Protein AF-A0AAW5N4M6-F1 (afdb_monomer_lite)

InterPro domains:
  IPR001761 Periplasmic binding protein/LacI sugar binding domain [PF00532] (2-70)
  IPR028082 Periplasmic binding protein-like I [SSF53822] (1-77)

Sequence (80 aa):
RTILVIVPDICDPFFSEIIRGIEVTAANHGYLVLIGDCAHQNQQEKTFIDLIITKQIDGMLLLGSRLPFDASIEEQRNLP

Structure (mmCIF, N/CA/C/O backbone):
data_AF-A0AAW5N4M6-F1
#
_entry.id   AF-A0AAW5N4M6-F1
#
loop_
_atom_site.group_PDB
_atom_site.id
_atom_site.type_symbol
_atom_site.label_atom_id
_atom_site.label_alt_id
_atom_site.label_comp_id
_atom_site.label_asym_id
_atom_sit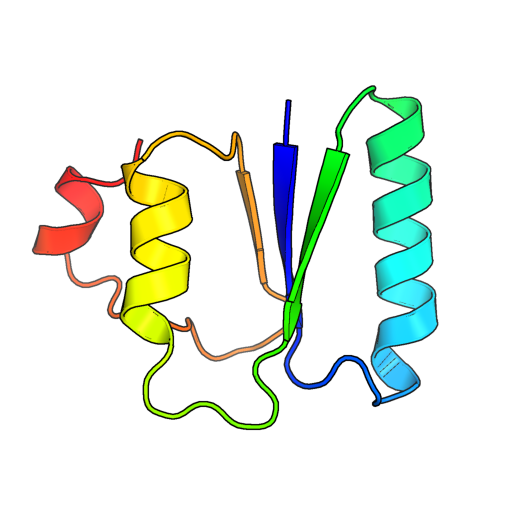e.label_entity_id
_atom_site.label_seq_id
_atom_site.pdbx_PDB_ins_code
_atom_site.Cartn_x
_atom_site.Cartn_y
_atom_site.Cartn_z
_atom_site.occupancy
_atom_site.B_iso_or_equiv
_atom_site.auth_seq_id
_atom_site.auth_comp_id
_atom_site.auth_asym_id
_atom_site.auth_atom_id
_atom_site.pdbx_PDB_model_num
ATOM 1 N N . ARG A 1 1 ? -9.289 2.596 11.338 1.00 89.25 1 ARG A N 1
ATOM 2 C CA . ARG A 1 1 ? -7.857 2.242 11.340 1.00 89.25 1 ARG A CA 1
ATOM 3 C C . ARG A 1 1 ? -7.338 2.456 9.936 1.00 89.25 1 ARG A C 1
ATOM 5 O O . ARG A 1 1 ? -8.082 2.180 9.001 1.00 89.25 1 ARG A O 1
ATOM 12 N N . THR A 1 2 ? -6.131 2.968 9.785 1.00 91.31 2 THR A N 1
ATOM 13 C CA . THR A 1 2 ? -5.590 3.398 8.495 1.00 91.31 2 THR A CA 1
ATOM 14 C C . THR A 1 2 ? -4.246 2.733 8.267 1.00 91.31 2 THR A C 1
ATOM 16 O O . THR A 1 2 ? -3.420 2.701 9.174 1.00 91.31 2 THR A O 1
ATOM 19 N N . ILE A 1 3 ? -4.021 2.211 7.067 1.00 93.12 3 ILE A N 1
ATOM 20 C CA . ILE A 1 3 ? -2.709 1.733 6.634 1.00 93.12 3 ILE A CA 1
ATOM 21 C C . ILE A 1 3 ? -2.178 2.624 5.515 1.00 93.12 3 ILE A C 1
ATOM 23 O O . ILE A 1 3 ? -2.924 3.020 4.618 1.00 93.12 3 ILE A O 1
ATOM 27 N N . LEU A 1 4 ? -0.887 2.937 5.572 1.00 90.69 4 LEU A N 1
ATOM 28 C CA . LEU A 1 4 ? -0.174 3.623 4.499 1.00 90.69 4 LEU A CA 1
ATOM 29 C C . LEU A 1 4 ? 0.474 2.589 3.577 1.00 90.69 4 LEU A C 1
ATOM 31 O O . LEU A 1 4 ? 1.244 1.751 4.037 1.00 90.69 4 LEU A O 1
ATOM 35 N N . VAL A 1 5 ? 0.197 2.666 2.282 1.00 92.00 5 VAL A N 1
ATOM 36 C CA . VAL A 1 5 ? 0.861 1.875 1.245 1.00 92.00 5 VAL A CA 1
ATOM 37 C C . VAL A 1 5 ? 1.771 2.802 0.459 1.00 92.00 5 VAL A C 1
ATOM 39 O O . VAL A 1 5 ? 1.300 3.735 -0.184 1.00 92.00 5 VAL A O 1
ATOM 42 N N . ILE A 1 6 ? 3.073 2.552 0.512 1.00 88.56 6 ILE A N 1
ATOM 43 C CA . ILE A 1 6 ? 4.076 3.332 -0.208 1.00 88.56 6 ILE A CA 1
ATOM 44 C C . ILE A 1 6 ? 4.432 2.598 -1.496 1.00 88.56 6 ILE A C 1
ATOM 46 O O . ILE A 1 6 ? 4.830 1.430 -1.452 1.00 88.56 6 ILE A O 1
ATOM 50 N N . VAL A 1 7 ? 4.294 3.282 -2.630 1.00 89.56 7 VAL A N 1
ATOM 51 C CA . VAL A 1 7 ? 4.520 2.734 -3.970 1.00 89.56 7 VAL A CA 1
ATOM 52 C C . VAL A 1 7 ? 5.584 3.544 -4.718 1.00 89.56 7 VAL A C 1
ATOM 54 O O . VAL A 1 7 ? 5.600 4.768 -4.598 1.00 89.56 7 VAL A O 1
ATOM 57 N N . PRO A 1 8 ? 6.481 2.902 -5.490 1.00 86.06 8 PRO A N 1
ATOM 58 C CA . PRO A 1 8 ? 7.529 3.600 -6.229 1.00 86.06 8 PRO A CA 1
ATOM 59 C C . PRO A 1 8 ? 6.984 4.559 -7.281 1.00 86.06 8 PRO A C 1
ATOM 61 O O . PRO A 1 8 ? 7.512 5.652 -7.407 1.00 86.06 8 PRO A O 1
ATOM 64 N N . ASP A 1 9 ? 5.955 4.137 -8.014 1.00 87.62 9 ASP A N 1
ATOM 65 C CA . ASP A 1 9 ? 5.226 4.947 -8.984 1.00 87.62 9 ASP A CA 1
ATOM 66 C C . ASP A 1 9 ? 3.806 4.391 -9.104 1.00 87.62 9 ASP A C 1
ATOM 68 O O . ASP A 1 9 ? 3.617 3.228 -9.466 1.00 87.62 9 ASP A O 1
ATOM 72 N N . ILE A 1 10 ? 2.796 5.199 -8.778 1.00 89.44 10 ILE A N 1
ATOM 73 C CA . ILE A 1 10 ? 1.392 4.771 -8.885 1.00 89.44 10 ILE A CA 1
ATOM 74 C C . ILE A 1 10 ? 0.934 4.625 -10.345 1.00 89.44 10 ILE A C 1
ATOM 76 O O . ILE A 1 10 ? -0.050 3.938 -10.622 1.00 89.44 10 ILE A O 1
ATOM 80 N N . CYS A 1 11 ? 1.640 5.258 -11.284 1.00 90.69 11 CYS A N 1
ATOM 81 C CA . CYS A 1 11 ? 1.359 5.171 -12.711 1.00 90.69 11 CYS A CA 1
ATOM 82 C C . CYS A 1 11 ? 1.915 3.890 -13.340 1.00 90.69 11 CYS A C 1
ATOM 84 O O . CYS A 1 11 ? 1.500 3.551 -14.450 1.00 90.69 11 CYS A O 1
ATOM 86 N N . ASP A 1 12 ? 2.821 3.174 -12.665 1.00 91.44 12 ASP A N 1
ATOM 87 C CA . ASP A 1 12 ? 3.350 1.904 -13.158 1.00 91.44 12 ASP A CA 1
ATOM 88 C C . ASP A 1 12 ? 2.283 0.793 -13.024 1.00 91.44 12 ASP A C 1
ATOM 90 O O . ASP A 1 12 ? 1.912 0.402 -11.907 1.00 91.44 12 ASP A O 1
ATOM 94 N N . PRO A 1 13 ? 1.789 0.227 -14.148 1.00 92.81 13 PRO A N 1
ATOM 95 C CA . PRO A 1 13 ? 0.764 -0.812 -14.131 1.00 92.81 13 PRO A CA 1
ATOM 96 C C . PRO A 1 13 ? 1.162 -2.068 -13.354 1.00 92.81 13 PRO A C 1
ATOM 98 O O . PRO A 1 13 ? 0.271 -2.798 -12.915 1.00 92.81 13 PRO A O 1
ATOM 101 N N . PHE A 1 14 ? 2.460 -2.319 -13.148 1.00 92.88 14 PHE A N 1
ATOM 102 C CA . PHE A 1 14 ? 2.952 -3.422 -12.325 1.00 92.88 14 PHE A CA 1
ATOM 103 C C . PHE A 1 14 ? 2.324 -3.430 -10.920 1.00 92.88 14 PHE A C 1
ATOM 105 O O . PHE A 1 14 ? 1.991 -4.497 -10.400 1.00 92.88 14 PHE A O 1
ATOM 112 N N . PHE A 1 15 ? 2.089 -2.255 -10.320 1.00 92.62 15 PHE A N 1
ATOM 113 C CA . PHE A 1 15 ? 1.533 -2.153 -8.966 1.00 92.62 15 PHE A CA 1
ATOM 114 C C . PHE A 1 15 ? 0.003 -2.177 -8.914 1.00 92.62 15 PHE A C 1
ATOM 116 O O . PHE A 1 15 ? -0.557 -2.384 -7.839 1.00 92.62 15 PHE A O 1
ATOM 123 N N . SER A 1 16 ? -0.689 -2.007 -10.042 1.00 93.06 16 SER A N 1
ATOM 124 C CA . SER A 1 16 ? -2.152 -1.853 -10.077 1.00 93.06 16 SER A CA 1
ATOM 125 C C . SER A 1 16 ? -2.908 -3.027 -9.434 1.00 93.06 16 SER A C 1
ATOM 127 O O . SER A 1 16 ? -3.771 -2.831 -8.576 1.00 93.06 16 SER A O 1
ATOM 129 N N . GLU A 1 17 ? -2.543 -4.260 -9.788 1.00 95.62 17 GLU A N 1
ATOM 130 C CA . GLU A 1 17 ? -3.137 -5.484 -9.238 1.00 95.62 17 GLU A CA 1
ATOM 131 C C . GLU A 1 17 ? -2.820 -5.655 -7.746 1.00 95.62 17 GLU A C 1
ATOM 133 O O . GLU A 1 17 ? -3.675 -6.089 -6.970 1.00 95.62 17 GLU A O 1
ATOM 138 N N . ILE A 1 18 ? -1.609 -5.268 -7.331 1.00 95.75 18 ILE A N 1
ATOM 139 C CA . ILE A 1 18 ? -1.164 -5.338 -5.936 1.00 95.75 18 ILE A CA 1
ATOM 140 C C . ILE A 1 18 ? -1.975 -4.355 -5.085 1.00 95.75 18 ILE A C 1
ATOM 142 O O . ILE A 1 18 ? -2.535 -4.749 -4.063 1.00 95.75 18 ILE A O 1
ATOM 146 N N . ILE A 1 19 ? -2.095 -3.101 -5.533 1.00 95.19 19 ILE A N 1
ATOM 147 C CA . ILE A 1 19 ? -2.880 -2.054 -4.866 1.00 95.19 19 ILE A CA 1
ATOM 148 C C . ILE A 1 19 ? -4.337 -2.496 -4.728 1.00 95.19 19 ILE A C 1
ATOM 150 O O . ILE A 1 19 ? -4.890 -2.416 -3.632 1.00 95.19 19 ILE A O 1
ATOM 154 N N . ARG A 1 20 ? -4.939 -3.043 -5.793 1.00 96.19 20 ARG A N 1
ATOM 155 C CA . ARG A 1 20 ? -6.314 -3.558 -5.738 1.00 96.19 20 ARG A CA 1
ATOM 156 C C . ARG A 1 20 ? -6.465 -4.684 -4.713 1.00 96.19 20 ARG A C 1
ATOM 158 O O . ARG A 1 20 ? -7.433 -4.703 -3.956 1.00 96.19 20 ARG A O 1
ATOM 165 N N . GLY A 1 21 ? -5.513 -5.616 -4.662 1.00 97.62 21 GLY A N 1
ATOM 166 C CA . GLY A 1 21 ? -5.511 -6.694 -3.671 1.00 97.62 21 GLY A CA 1
ATOM 167 C C . GLY A 1 21 ? -5.436 -6.177 -2.231 1.00 97.62 21 GLY A C 1
ATOM 168 O O . GLY A 1 21 ? -6.162 -6.664 -1.359 1.00 97.62 21 GLY A O 1
ATOM 169 N N . ILE A 1 22 ? -4.603 -5.160 -1.992 1.00 97.00 22 ILE A N 1
ATOM 170 C CA . ILE A 1 22 ? -4.483 -4.501 -0.688 1.00 97.00 22 ILE A CA 1
ATOM 171 C C . ILE A 1 22 ? -5.788 -3.798 -0.320 1.00 97.00 22 ILE A C 1
ATOM 173 O O . ILE A 1 22 ? -6.292 -4.019 0.777 1.00 97.00 22 ILE A O 1
ATOM 177 N N . GLU A 1 23 ? -6.356 -3.001 -1.226 1.00 96.38 23 GLU A N 1
ATOM 178 C CA . GLU A 1 23 ? -7.594 -2.252 -0.998 1.00 96.38 23 GLU A CA 1
ATOM 179 C C . GLU A 1 23 ? -8.757 -3.180 -0.632 1.00 96.38 23 GLU A C 1
ATOM 181 O O . GLU A 1 23 ? -9.381 -3.004 0.414 1.00 96.38 23 GLU A O 1
ATOM 186 N N . VAL A 1 24 ? -9.005 -4.215 -1.442 1.00 98.06 24 VAL A N 1
ATOM 187 C CA . VAL A 1 24 ? -10.086 -5.184 -1.201 1.00 98.06 24 VAL A CA 1
ATOM 188 C C . VAL A 1 24 ? -9.904 -5.872 0.153 1.00 98.06 24 VAL A C 1
ATOM 190 O O . VAL A 1 24 ? -10.854 -6.010 0.925 1.00 98.06 24 VAL A O 1
ATOM 193 N N . THR A 1 25 ? -8.676 -6.283 0.473 1.00 98.00 25 THR A N 1
ATOM 194 C CA . THR A 1 25 ? -8.385 -6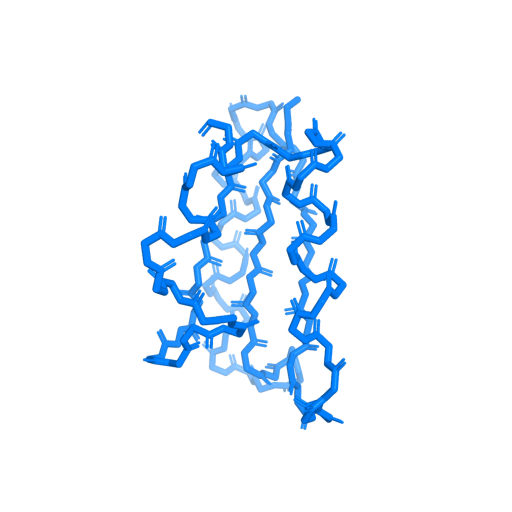.966 1.739 1.00 98.00 25 THR A CA 1
ATOM 195 C C . THR A 1 25 ? -8.541 -6.025 2.930 1.00 98.00 25 THR A C 1
ATOM 197 O O . THR A 1 25 ? -9.160 -6.401 3.924 1.00 98.00 25 THR A O 1
ATOM 200 N N . ALA A 1 26 ? -8.026 -4.800 2.840 1.00 96.75 26 ALA A N 1
ATOM 201 C CA . ALA A 1 26 ? -8.125 -3.792 3.888 1.00 96.75 26 ALA A CA 1
ATOM 202 C C . ALA A 1 26 ? -9.586 -3.404 4.155 1.00 96.75 26 ALA A C 1
ATOM 204 O O . ALA A 1 26 ? -10.012 -3.390 5.313 1.00 96.75 26 ALA A O 1
ATOM 205 N N . ALA A 1 27 ? -10.372 -3.191 3.097 1.00 96.69 27 ALA A N 1
ATOM 206 C CA . ALA A 1 27 ? -11.792 -2.873 3.189 1.00 96.69 27 ALA A CA 1
ATOM 207 C C . ALA A 1 27 ? -12.578 -3.977 3.914 1.00 96.69 27 ALA A C 1
ATOM 209 O O . ALA A 1 27 ? -13.350 -3.681 4.827 1.00 96.69 27 ALA A O 1
ATOM 210 N N . ASN A 1 28 ? -12.308 -5.251 3.600 1.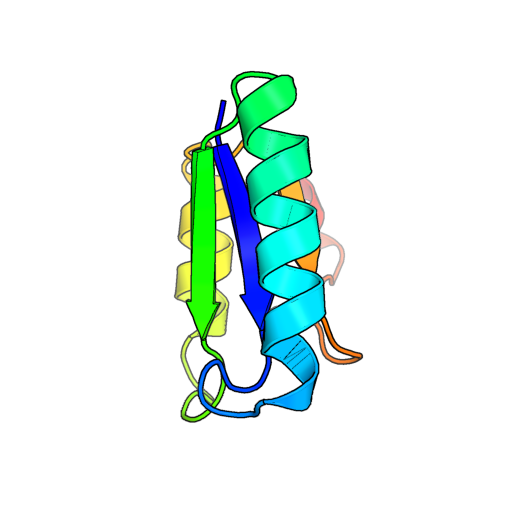00 98.00 28 ASN A N 1
ATOM 211 C CA . ASN A 1 28 ? -12.927 -6.399 4.277 1.00 98.00 28 ASN A CA 1
ATOM 212 C C . ASN A 1 28 ? -12.637 -6.451 5.789 1.00 98.00 28 ASN A C 1
ATOM 214 O O . ASN A 1 28 ? -13.388 -7.073 6.537 1.00 98.00 28 ASN A O 1
ATOM 218 N N . HIS A 1 29 ? -11.572 -5.789 6.247 1.00 96.94 29 HIS A N 1
ATOM 219 C CA . HIS A 1 29 ? -11.184 -5.710 7.657 1.00 96.94 29 HIS A CA 1
ATOM 220 C C . HIS A 1 29 ? -11.476 -4.336 8.292 1.00 96.94 29 HIS A C 1
ATOM 222 O O . HIS A 1 29 ? -11.092 -4.100 9.438 1.00 96.94 29 HIS A O 1
ATOM 228 N N . GLY A 1 30 ? -12.146 -3.421 7.579 1.00 96.06 30 GLY A N 1
ATOM 229 C CA . GLY A 1 30 ? -12.486 -2.085 8.082 1.00 96.06 30 GLY A CA 1
ATOM 230 C C . GLY A 1 30 ? -11.303 -1.111 8.162 1.00 96.06 30 GLY A C 1
ATOM 231 O O . GLY A 1 30 ? -11.316 -0.191 8.987 1.00 96.06 30 GLY A O 1
ATOM 232 N N . TYR A 1 31 ? -10.272 -1.315 7.338 1.00 95.75 31 TYR A N 1
ATOM 233 C CA . TYR A 1 31 ? -9.125 -0.416 7.224 1.00 95.75 31 TYR A CA 1
ATOM 234 C C . TYR A 1 31 ? -9.272 0.533 6.032 1.00 95.75 31 TYR A C 1
ATOM 236 O O . TYR A 1 31 ? -9.685 0.129 4.948 1.00 95.75 31 TYR A O 1
ATOM 244 N N . LEU A 1 32 ? -8.883 1.792 6.236 1.00 93.94 32 LEU A N 1
ATOM 245 C CA . LEU A 1 32 ? -8.682 2.768 5.166 1.00 93.94 32 LEU A CA 1
ATOM 246 C C . LEU A 1 32 ? -7.268 2.617 4.601 1.00 93.94 32 LEU A C 1
ATOM 248 O O . LEU A 1 32 ? -6.316 2.440 5.364 1.00 93.94 32 LEU A O 1
ATOM 252 N N . VAL A 1 33 ? -7.131 2.719 3.281 1.00 93.62 33 VAL A N 1
ATOM 253 C CA . VAL A 1 33 ? -5.835 2.683 2.593 1.00 93.62 33 VAL A CA 1
ATOM 254 C C . VAL A 1 33 ? -5.472 4.088 2.132 1.00 93.62 33 VAL A C 1
ATOM 256 O O . VAL A 1 33 ? -6.217 4.707 1.376 1.00 93.62 33 VAL A O 1
ATOM 259 N N . LEU A 1 34 ? -4.322 4.583 2.582 1.00 91.00 34 LEU A N 1
ATOM 260 C CA . LEU A 1 34 ? -3.692 5.800 2.075 1.00 91.00 34 LEU A CA 1
ATOM 261 C C . LEU A 1 34 ? -2.533 5.393 1.162 1.00 91.00 34 LEU A C 1
ATOM 263 O O . LEU A 1 34 ? -1.720 4.565 1.563 1.00 91.00 34 LEU A O 1
ATOM 267 N N . ILE A 1 35 ? -2.443 5.956 -0.044 1.00 89.50 35 ILE A N 1
ATOM 268 C CA . ILE A 1 35 ? -1.363 5.642 -0.991 1.00 89.50 35 ILE A CA 1
ATOM 269 C C . ILE A 1 35 ? -0.357 6.794 -1.022 1.00 89.50 35 ILE A C 1
ATOM 271 O O . ILE A 1 35 ? -0.735 7.943 -1.243 1.00 89.50 35 ILE A O 1
ATOM 275 N N . GLY A 1 36 ? 0.918 6.475 -0.805 1.00 85.75 36 GLY A N 1
ATOM 276 C CA . GLY A 1 36 ? 2.050 7.381 -0.972 1.00 85.75 36 GLY A CA 1
ATOM 277 C C . GLY A 1 36 ? 2.836 7.037 -2.231 1.00 85.75 36 GLY A C 1
ATOM 278 O O . GLY A 1 36 ? 3.417 5.960 -2.301 1.00 85.75 36 GLY A O 1
ATOM 279 N N . ASP A 1 37 ? 2.851 7.938 -3.209 1.00 86.38 37 ASP A N 1
ATOM 280 C CA . ASP A 1 37 ? 3.593 7.790 -4.466 1.00 86.38 37 ASP A CA 1
ATOM 281 C C . ASP A 1 37 ? 4.998 8.412 -4.362 1.00 86.38 37 ASP A C 1
ATOM 283 O O . ASP A 1 37 ? 5.141 9.590 -4.024 1.00 86.38 37 ASP A O 1
ATOM 287 N N . CYS A 1 38 ? 6.036 7.625 -4.657 1.00 79.88 38 CYS A N 1
ATOM 288 C CA . CYS A 1 38 ? 7.439 8.025 -4.557 1.00 79.88 38 CYS A CA 1
ATOM 289 C C . CYS A 1 38 ? 8.089 8.452 -5.885 1.00 79.88 38 CYS A C 1
ATOM 291 O O . CYS A 1 38 ? 9.269 8.814 -5.865 1.00 79.88 38 CYS A O 1
ATOM 293 N N . ALA A 1 39 ? 7.367 8.470 -7.014 1.00 77.31 39 ALA A N 1
ATOM 294 C CA . ALA A 1 39 ? 7.963 8.584 -8.355 1.00 77.31 39 ALA A CA 1
ATOM 295 C C . ALA A 1 39 ? 8.839 9.833 -8.572 1.00 77.31 39 ALA A C 1
ATOM 297 O O . ALA A 1 39 ? 9.719 9.847 -9.431 1.00 77.31 39 ALA A O 1
ATOM 298 N N . HIS A 1 40 ? 8.630 10.889 -7.780 1.00 64.12 40 HIS A N 1
ATOM 299 C CA . HIS A 1 40 ? 9.219 12.211 -8.016 1.00 64.12 40 HIS A CA 1
ATOM 300 C C . HIS A 1 40 ? 10.029 12.772 -6.837 1.00 64.12 40 HIS A C 1
ATOM 302 O O . HIS A 1 40 ? 10.228 13.985 -6.755 1.00 64.12 40 HIS A O 1
ATOM 308 N N . GLN A 1 41 ? 10.442 11.943 -5.873 1.00 62.47 41 GLN A N 1
ATOM 309 C CA . GLN A 1 41 ? 10.699 12.461 -4.527 1.00 62.47 41 GLN A CA 1
ATOM 310 C C . GLN A 1 41 ? 12.028 12.018 -3.910 1.00 62.47 41 GLN A C 1
ATOM 312 O O . GLN A 1 41 ? 12.122 10.984 -3.263 1.00 62.47 41 GLN A O 1
ATOM 317 N N . ASN A 1 42 ? 13.033 12.894 -4.006 1.00 54.44 42 ASN A N 1
ATOM 318 C CA . ASN A 1 42 ? 14.237 12.850 -3.163 1.00 54.44 42 ASN A CA 1
ATOM 319 C C . ASN A 1 42 ? 14.038 13.561 -1.800 1.00 54.44 42 ASN A C 1
ATOM 321 O O . ASN A 1 42 ? 14.967 13.608 -1.003 1.00 54.44 42 ASN A O 1
ATOM 325 N N . GLN A 1 43 ? 12.861 14.154 -1.530 1.00 53.41 43 GLN A N 1
ATOM 326 C CA . GLN A 1 43 ? 12.634 15.061 -0.386 1.00 53.41 43 GLN A CA 1
ATOM 327 C C . GLN A 1 43 ? 11.406 14.709 0.491 1.00 53.41 43 GLN A C 1
ATOM 329 O O . GLN A 1 43 ? 11.124 15.435 1.443 1.00 53.41 43 GLN A O 1
ATOM 334 N N . GLN A 1 44 ? 10.667 13.626 0.205 1.00 60.56 44 GLN A N 1
ATOM 335 C CA . GLN A 1 44 ? 9.436 13.259 0.943 1.00 60.56 44 GLN A CA 1
ATOM 3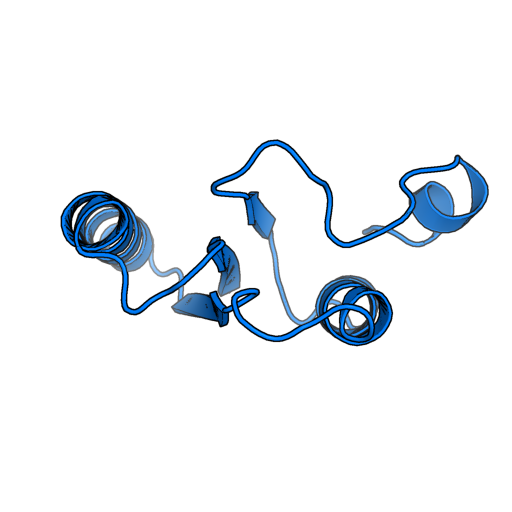36 C C . GLN A 1 44 ? 9.640 12.336 2.145 1.00 60.56 44 GLN A C 1
ATOM 338 O O . GLN A 1 44 ? 8.662 12.008 2.816 1.00 60.56 44 GLN A O 1
ATOM 343 N N . GLU A 1 45 ? 10.876 11.954 2.465 1.00 61.16 45 GLU A N 1
ATOM 344 C CA . GLU A 1 45 ? 11.135 11.022 3.568 1.00 61.16 45 GLU A CA 1
ATOM 345 C C . GLU A 1 45 ? 10.525 11.499 4.896 1.00 61.16 45 GLU A C 1
ATOM 347 O O . GLU A 1 45 ? 9.863 10.749 5.615 1.00 61.16 45 GLU A O 1
ATOM 352 N N . LYS A 1 46 ? 10.620 12.811 5.147 1.00 63.41 46 LYS A N 1
ATOM 353 C CA . LYS A 1 46 ? 10.025 13.453 6.324 1.00 63.41 46 LYS A CA 1
ATOM 354 C C . LYS A 1 46 ? 8.501 13.398 6.341 1.00 63.41 46 LYS A C 1
ATOM 356 O O . LYS A 1 46 ? 7.928 13.216 7.401 1.00 63.41 46 LYS A O 1
ATOM 361 N N . THR A 1 47 ? 7.831 13.509 5.194 1.00 70.44 47 THR A N 1
ATOM 362 C CA . THR A 1 47 ? 6.359 13.526 5.140 1.00 70.44 47 THR A CA 1
ATOM 363 C C . THR A 1 47 ? 5.762 12.169 5.511 1.00 70.44 47 THR A C 1
ATOM 365 O O . THR A 1 47 ? 4.752 12.116 6.211 1.00 70.44 47 THR A O 1
ATOM 368 N N . PHE A 1 48 ? 6.386 11.067 5.087 1.00 70.00 48 PHE A N 1
ATOM 369 C CA . PHE A 1 48 ? 5.933 9.728 5.474 1.00 70.00 48 PHE A CA 1
ATOM 370 C C . PHE A 1 48 ? 6.200 9.449 6.951 1.00 70.00 48 PHE A C 1
ATOM 372 O O . PHE A 1 48 ? 5.319 8.933 7.639 1.00 70.00 48 PHE A O 1
ATOM 379 N N . ILE A 1 49 ? 7.368 9.861 7.452 1.00 70.31 49 ILE A N 1
ATOM 380 C CA . ILE A 1 49 ? 7.666 9.827 8.884 1.00 70.31 49 ILE A CA 1
ATOM 381 C C . ILE A 1 49 ? 6.651 10.649 9.678 1.00 70.31 49 ILE A C 1
ATOM 383 O O . ILE A 1 49 ? 6.126 10.148 10.665 1.00 70.31 49 ILE A O 1
ATOM 387 N N . ASP A 1 50 ? 6.306 11.861 9.247 1.00 70.94 50 ASP A N 1
ATOM 388 C CA . ASP A 1 50 ? 5.346 12.711 9.954 1.00 70.94 50 ASP A CA 1
ATOM 389 C C . ASP A 1 50 ? 3.964 12.048 10.037 1.00 70.94 50 ASP A C 1
ATOM 391 O O . ASP A 1 50 ? 3.317 12.095 11.084 1.00 70.94 50 ASP A O 1
ATOM 395 N N . LEU A 1 51 ? 3.513 11.359 8.982 1.00 69.94 51 LEU A N 1
ATOM 396 C CA . LEU A 1 51 ? 2.268 10.578 9.013 1.00 69.94 51 LEU A CA 1
ATOM 397 C C . LEU A 1 51 ? 2.315 9.441 10.047 1.00 69.94 51 LEU A C 1
ATOM 399 O O . LEU A 1 51 ? 1.315 9.179 10.720 1.00 69.94 51 LEU A O 1
ATOM 403 N N . ILE A 1 52 ? 3.476 8.800 10.205 1.00 69.25 52 ILE A N 1
ATOM 404 C CA . ILE A 1 52 ? 3.699 7.742 11.197 1.00 69.25 52 ILE A CA 1
ATOM 405 C C . ILE A 1 52 ? 3.767 8.329 12.618 1.00 69.25 52 ILE A C 1
ATOM 407 O O . ILE A 1 52 ? 3.040 7.887 13.509 1.00 69.25 52 ILE A O 1
ATOM 411 N N . ILE A 1 53 ? 4.591 9.361 12.828 1.00 66.75 53 ILE A N 1
ATOM 412 C CA . ILE A 1 53 ? 4.828 10.014 14.127 1.00 66.75 53 ILE A CA 1
ATOM 413 C C . ILE A 1 53 ? 3.553 10.670 14.656 1.00 66.75 53 ILE A C 1
ATOM 415 O O . ILE A 1 53 ? 3.259 10.591 15.850 1.00 66.75 53 ILE A O 1
ATOM 419 N N . THR A 1 54 ? 2.748 11.278 13.781 1.00 71.25 54 THR A N 1
ATOM 420 C CA . THR A 1 54 ? 1.463 11.879 14.173 1.00 71.25 54 THR A CA 1
ATOM 421 C C . THR A 1 54 ? 0.401 10.842 14.564 1.00 71.25 54 THR A C 1
ATOM 423 O O . THR A 1 54 ? -0.723 11.224 14.889 1.00 71.25 54 THR A O 1
ATOM 426 N N . LYS A 1 55 ? 0.742 9.539 14.581 1.00 65.31 55 LYS A N 1
ATOM 427 C CA . LYS A 1 55 ? -0.147 8.405 14.894 1.00 65.31 55 LYS A CA 1
ATOM 428 C C . LYS A 1 55 ? -1.423 8.389 14.054 1.00 65.31 55 LYS A C 1
ATOM 430 O O . LYS A 1 55 ? -2.458 7.889 14.491 1.00 65.31 55 LYS A O 1
ATOM 435 N N . GLN A 1 56 ? -1.362 8.947 12.847 1.00 73.12 56 GLN A N 1
ATOM 436 C CA . GLN A 1 56 ? -2.503 8.975 11.932 1.00 73.12 56 GLN A CA 1
ATOM 437 C C . GLN A 1 56 ? -2.666 7.660 11.164 1.00 73.12 56 GLN A C 1
ATOM 439 O O . GLN A 1 56 ? -3.689 7.453 10.507 1.00 73.12 56 GLN A O 1
ATOM 444 N N . ILE A 1 57 ? -1.685 6.760 11.269 1.00 83.62 57 ILE A N 1
ATOM 445 C CA . ILE A 1 57 ? -1.717 5.431 10.669 1.00 83.62 57 ILE A CA 1
ATOM 446 C C . ILE A 1 57 ? -1.421 4.347 11.711 1.00 83.62 57 ILE A C 1
ATOM 448 O O . ILE A 1 57 ? -0.610 4.531 12.615 1.00 83.62 57 ILE A O 1
ATOM 452 N N . ASP A 1 58 ? -2.085 3.205 11.561 1.00 86.62 58 ASP A N 1
ATOM 453 C CA . ASP A 1 58 ? -1.949 2.015 12.407 1.00 86.62 58 ASP A CA 1
ATOM 454 C C . ASP A 1 58 ? -0.916 1.014 11.849 1.00 86.62 58 ASP A C 1
ATOM 456 O O . ASP A 1 58 ? -0.598 0.020 12.498 1.00 86.62 58 ASP A O 1
ATOM 460 N N . GLY A 1 59 ? -0.423 1.232 10.627 1.00 86.62 59 GLY A N 1
ATOM 461 C CA . GLY A 1 59 ? 0.556 0.364 9.977 1.00 86.62 59 GLY A CA 1
ATOM 462 C C . GLY A 1 59 ? 0.988 0.871 8.603 1.00 86.62 59 GLY A C 1
ATOM 463 O O . GLY A 1 59 ? 0.343 1.743 8.015 1.00 86.62 59 GLY A O 1
ATOM 464 N N . MET A 1 60 ? 2.082 0.312 8.085 1.00 87.81 60 MET A N 1
ATOM 465 C CA . MET A 1 60 ? 2.667 0.690 6.798 1.00 87.81 60 MET A CA 1
ATOM 466 C C . MET A 1 60 ? 3.038 -0.54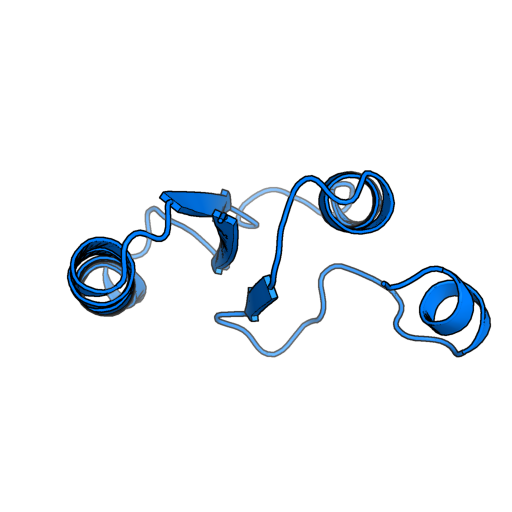6 5.974 1.00 87.81 60 MET A C 1
ATOM 468 O O . MET A 1 60 ? 3.524 -1.539 6.513 1.00 87.81 60 MET A O 1
ATOM 472 N N . LEU A 1 61 ? 2.848 -0.456 4.659 1.00 90.88 61 LEU A N 1
ATOM 473 C CA . LEU A 1 61 ? 3.272 -1.440 3.673 1.00 90.88 61 LEU A CA 1
ATOM 474 C C . LEU A 1 61 ? 4.122 -0.754 2.598 1.00 90.88 61 LEU A C 1
ATOM 476 O O . LEU A 1 61 ? 3.674 0.194 1.961 1.00 90.88 61 LEU A O 1
ATOM 480 N N . LEU A 1 62 ? 5.347 -1.232 2.396 1.00 88.56 62 LEU A N 1
ATOM 481 C CA . LEU A 1 62 ? 6.284 -0.683 1.417 1.00 88.56 62 LEU A CA 1
ATOM 482 C C . LEU A 1 62 ? 6.388 -1.617 0.208 1.00 88.56 62 LEU A C 1
ATOM 484 O O . LEU A 1 62 ? 6.814 -2.763 0.348 1.00 88.56 62 LEU A O 1
ATOM 488 N N . LEU A 1 63 ? 6.047 -1.120 -0.981 1.00 89.50 63 LEU A N 1
ATOM 489 C CA . LEU A 1 63 ? 6.211 -1.838 -2.247 1.00 89.50 63 LEU A CA 1
ATOM 490 C C . LEU A 1 63 ? 7.560 -1.508 -2.895 1.00 89.50 63 LEU A C 1
ATOM 492 O O . LEU A 1 63 ? 7.629 -0.988 -4.000 1.00 89.50 63 LEU A O 1
ATOM 496 N N . GLY A 1 64 ? 8.663 -1.792 -2.209 1.00 82.50 64 GLY A N 1
ATOM 497 C CA . GLY A 1 64 ? 9.990 -1.460 -2.720 1.00 82.50 64 GLY A CA 1
ATOM 498 C C . GLY A 1 64 ? 11.122 -1.912 -1.810 1.00 82.50 64 GLY A C 1
ATOM 499 O O . GLY A 1 64 ? 10.902 -2.446 -0.727 1.00 82.50 64 GLY A O 1
ATOM 500 N N . SER A 1 65 ? 12.355 -1.702 -2.270 1.00 73.62 65 SER A N 1
ATOM 501 C CA . SER A 1 65 ? 13.578 -2.082 -1.548 1.00 73.62 65 SER A CA 1
ATOM 502 C C . SE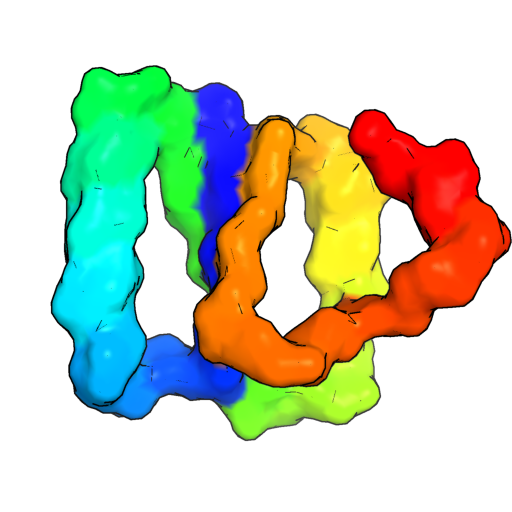R A 1 65 ? 14.233 -0.930 -0.787 1.00 73.62 65 SER A C 1
ATOM 504 O O . SER A 1 65 ? 15.133 -1.162 0.016 1.00 73.62 65 SER A O 1
ATOM 506 N N . ARG A 1 66 ? 13.805 0.311 -1.040 1.00 73.25 66 ARG A N 1
ATOM 507 C CA . ARG A 1 66 ? 14.312 1.506 -0.367 1.00 73.25 66 ARG A CA 1
ATOM 508 C C . ARG A 1 66 ? 13.280 1.981 0.635 1.00 73.25 66 ARG A C 1
ATOM 510 O O . ARG A 1 66 ? 12.163 2.318 0.252 1.00 73.25 66 ARG A O 1
ATOM 517 N N . LEU A 1 67 ? 13.672 1.998 1.903 1.00 72.44 67 LEU A N 1
ATOM 518 C CA . LEU A 1 67 ? 12.917 2.714 2.918 1.00 72.44 67 LEU A CA 1
ATOM 519 C C . LEU A 1 67 ? 12.956 4.200 2.553 1.00 72.44 67 LEU A C 1
ATOM 521 O O . LEU A 1 67 ? 14.044 4.713 2.295 1.00 72.44 67 LEU A O 1
ATOM 525 N N . PRO A 1 68 ? 11.810 4.890 2.521 1.00 67.69 68 PRO A N 1
ATOM 526 C CA . PRO A 1 68 ? 11.762 6.326 2.290 1.00 67.69 68 PRO A CA 1
ATOM 527 C C . PRO A 1 68 ? 12.078 7.077 3.588 1.00 67.69 68 PRO A C 1
ATOM 529 O O . PRO A 1 68 ? 11.432 8.067 3.887 1.00 67.69 68 PRO A O 1
ATOM 532 N N . PHE A 1 69 ? 12.963 6.544 4.425 1.00 71.25 69 PHE A N 1
ATOM 533 C CA . PHE A 1 69 ? 13.446 7.164 5.649 1.00 71.25 69 PHE A CA 1
ATOM 534 C C . PHE A 1 69 ? 14.638 6.387 6.204 1.00 71.25 69 PHE A C 1
ATOM 536 O O . PHE A 1 69 ? 14.818 5.197 5.917 1.00 71.25 69 PHE A O 1
ATOM 543 N N . ASP A 1 70 ? 15.430 7.055 7.036 1.00 67.19 70 ASP A N 1
ATOM 544 C CA . ASP A 1 70 ? 16.576 6.455 7.699 1.00 67.19 70 ASP A CA 1
ATOM 545 C C . ASP A 1 70 ? 16.122 5.702 8.959 1.00 67.19 70 ASP A C 1
ATOM 547 O O . ASP A 1 70 ? 15.808 6.274 9.993 1.00 67.19 70 ASP A O 1
ATOM 551 N N . ALA A 1 71 ? 16.083 4.372 8.894 1.00 61.66 71 ALA A N 1
ATOM 552 C CA . ALA A 1 71 ? 15.696 3.542 10.037 1.00 61.66 71 ALA A CA 1
ATOM 553 C C . ALA A 1 71 ? 16.790 3.420 11.122 1.00 61.66 71 ALA A C 1
ATOM 555 O O . ALA A 1 71 ? 16.735 2.499 11.944 1.00 61.66 71 ALA A O 1
ATOM 556 N N . SER A 1 72 ? 17.801 4.295 11.129 1.00 62.50 72 SER A N 1
ATOM 557 C CA . SER A 1 72 ? 18.784 4.359 12.209 1.00 62.50 72 SER A CA 1
ATOM 558 C C . SER A 1 72 ? 18.104 4.590 13.570 1.00 62.50 72 SER A C 1
ATOM 560 O O . SER A 1 72 ? 17.043 5.200 13.703 1.00 62.50 72 SER A O 1
ATOM 562 N N . ILE A 1 73 ? 18.705 4.000 14.606 1.00 54.06 73 ILE A N 1
ATOM 563 C CA . ILE A 1 73 ? 18.083 3.667 15.903 1.00 54.06 73 ILE A CA 1
ATOM 564 C C . ILE A 1 73 ? 17.471 4.884 16.638 1.00 54.06 73 ILE A C 1
ATOM 566 O O . ILE A 1 73 ? 16.605 4.718 17.500 1.00 54.06 73 ILE A O 1
ATOM 570 N N . GLU A 1 74 ? 17.875 6.111 16.302 1.00 54.19 74 GLU A N 1
ATOM 571 C CA . GLU A 1 74 ? 17.338 7.329 16.920 1.00 54.19 74 GLU A CA 1
ATOM 572 C C . GLU A 1 74 ? 15.898 7.647 16.484 1.00 54.19 74 GLU A C 1
ATOM 574 O O . GLU A 1 74 ? 15.101 8.064 17.327 1.00 54.19 74 GLU A O 1
ATOM 579 N N . GLU A 1 75 ? 15.518 7.371 15.230 1.00 52.72 75 GLU A N 1
ATOM 580 C CA . GLU A 1 75 ? 14.137 7.563 14.754 1.00 52.72 75 GLU A CA 1
ATOM 581 C C . GLU A 1 75 ? 13.224 6.397 15.159 1.00 52.72 75 GLU A C 1
ATOM 583 O O . GLU A 1 75 ? 12.043 6.606 15.442 1.00 52.72 75 GLU A O 1
ATOM 588 N N . GLN A 1 76 ? 13.777 5.188 15.332 1.00 50.88 76 GLN A N 1
ATOM 589 C CA . GLN A 1 76 ? 13.031 4.019 15.821 1.00 50.88 76 GLN A CA 1
ATOM 590 C C . GLN A 1 76 ? 12.404 4.230 17.207 1.00 50.88 76 GLN A C 1
ATOM 592 O O . GLN A 1 76 ? 11.354 3.661 17.486 1.00 50.88 76 GLN A O 1
ATOM 597 N N . ARG A 1 77 ? 13.000 5.067 18.072 1.00 52.66 77 ARG A N 1
ATOM 598 C CA . ARG A 1 77 ? 12.425 5.398 19.394 1.00 52.66 77 ARG A CA 1
ATOM 599 C C . ARG A 1 77 ? 11.151 6.246 19.312 1.00 52.66 77 ARG A C 1
ATOM 601 O O . ARG A 1 77 ? 10.430 6.312 20.305 1.00 52.66 77 ARG A O 1
ATOM 608 N N . ASN A 1 78 ? 10.898 6.885 18.169 1.00 52.22 78 ASN A N 1
ATOM 609 C CA . ASN A 1 78 ? 9.736 7.745 17.929 1.00 52.22 78 ASN A CA 1
ATOM 610 C C . ASN A 1 78 ? 8.676 7.081 17.037 1.00 52.22 78 ASN A C 1
ATOM 612 O O . ASN A 1 78 ? 7.615 7.668 16.817 1.00 52.22 78 ASN A O 1
ATOM 616 N N . LEU A 1 79 ? 8.945 5.871 16.538 1.00 53.91 79 LEU A N 1
ATOM 617 C CA . LEU A 1 79 ? 7.942 5.045 15.879 1.00 53.91 79 LEU A CA 1
ATOM 618 C C . LEU A 1 79 ? 6.998 4.451 16.947 1.00 53.91 79 LEU A C 1
ATOM 620 O O . LEU A 1 79 ? 7.473 4.060 18.017 1.00 53.91 79 LEU A O 1
ATOM 624 N N . PRO A 1 80 ? 5.674 4.446 16.705 1.00 52.34 80 PRO A N 1
ATOM 625 C CA . PRO A 1 80 ? 4.688 3.927 17.650 1.00 52.34 80 PRO A CA 1
ATOM 626 C C . PRO A 1 80 ? 4.805 2.419 17.906 1.00 52.34 80 PRO A C 1
ATOM 628 O O . PRO A 1 80 ? 5.287 1.683 17.016 1.00 52.34 80 PRO A O 1
#

pLDDT: mean 79.8, std 15.12, range [50.88, 98.06]

Radius of gyration: 12.91 Å; chains: 1; bounding box: 32×22×34 Å

Secondary structure (DSSP, 8-state):
-EEEEEES-TT-GGGHHHHHHHHHHHHHTT-EEEEEE-TT-SS-HHHHHHHHHTT--SEEEE-SSS-SS---HHHHTT--

Organism: NCBI:txid1499973

Foldseek 3Di:
DEEEEEDAAPPPVVCVVVVVVCCVVCVVVVYHYHYHYNPDDPPCLVVVLCCQLVVVHPYYHYPDDDRSYDVPPVSVVSGD